Protein AF-A0A9E2RKF3-F1 (afdb_monomer_lite)

Radius of gyration: 22.34 Å; chains: 1; bounding box: 64×52×69 Å

pLDDT: mean 84.5, std 20.45, range [35.78, 98.62]

Structure (mmCIF, N/CA/C/O backbone):
data_AF-A0A9E2RKF3-F1
#
_entry.id   AF-A0A9E2RKF3-F1
#
loop_
_atom_site.group_PDB
_atom_site.id
_atom_site.type_symbol
_atom_site.label_atom_id
_atom_site.label_alt_id
_atom_site.label_comp_id
_atom_site.label_asym_id
_atom_site.label_entity_id
_atom_site.label_seq_id
_atom_site.pdbx_PDB_ins_code
_atom_site.Cartn_x
_atom_site.Cartn_y
_atom_site.Cartn_z
_atom_site.occupancy
_atom_site.B_iso_or_equiv
_atom_site.auth_seq_id
_atom_site.auth_comp_id
_atom_site.auth_asym_id
_atom_site.auth_atom_id
_atom_site.pdbx_PDB_model_num
ATOM 1 N N . GLY A 1 1 ? 35.589 42.316 45.549 1.00 37.31 1 GLY A N 1
ATOM 2 C CA . GLY A 1 1 ? 34.918 41.017 45.327 1.00 37.31 1 GLY A CA 1
ATOM 3 C C . GLY A 1 1 ? 33.642 41.289 44.566 1.00 37.31 1 GLY A C 1
ATOM 4 O O . GLY A 1 1 ? 32.962 42.226 44.940 1.00 37.31 1 GLY A O 1
ATOM 5 N N . LYS A 1 2 ? 33.481 40.715 43.366 1.00 38.88 2 LYS A N 1
ATOM 6 C CA . LYS A 1 2 ? 32.544 39.602 43.071 1.00 38.88 2 LYS A CA 1
ATOM 7 C C . LYS A 1 2 ? 31.084 39.993 43.410 1.00 38.88 2 LYS A C 1
ATOM 9 O O . LYS A 1 2 ? 30.807 40.241 44.567 1.00 38.88 2 LYS A O 1
ATOM 14 N N . GLY A 1 3 ? 30.124 40.060 42.490 1.00 35.78 3 GLY A N 1
ATOM 15 C CA . GLY A 1 3 ? 29.987 39.300 41.255 1.00 35.78 3 GLY A CA 1
ATOM 16 C C . GLY A 1 3 ? 29.074 39.955 40.217 1.00 35.78 3 GLY A C 1
ATOM 17 O O . GLY A 1 3 ? 28.343 40.905 40.468 1.00 35.78 3 GLY A O 1
ATOM 18 N N . VAL A 1 4 ? 29.228 39.408 39.023 1.00 50.34 4 VAL A N 1
ATOM 19 C CA . VAL A 1 4 ? 28.691 39.789 37.721 1.00 50.34 4 VAL A CA 1
ATOM 20 C C . VAL A 1 4 ? 27.179 39.532 37.654 1.00 50.34 4 VAL A C 1
ATOM 22 O O . VAL A 1 4 ? 26.769 38.412 37.963 1.00 50.34 4 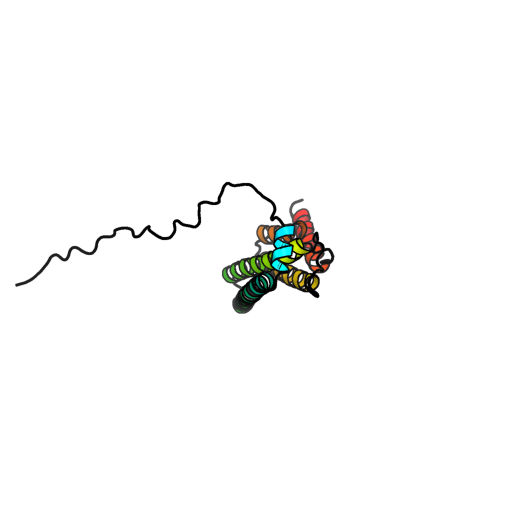VAL A O 1
ATOM 25 N N . PRO A 1 5 ? 26.338 40.465 37.170 1.00 44.53 5 PRO A N 1
ATOM 26 C CA . PRO A 1 5 ? 25.046 40.085 36.622 1.00 44.53 5 PRO A CA 1
ATOM 27 C C . PRO A 1 5 ? 25.280 39.465 35.240 1.00 44.53 5 PRO A C 1
ATOM 29 O O . PRO A 1 5 ? 25.476 40.144 34.233 1.00 44.53 5 PRO A O 1
ATOM 32 N N . MET A 1 6 ? 25.321 38.135 35.216 1.00 38.56 6 MET A N 1
ATOM 33 C CA . MET A 1 6 ? 25.374 37.337 34.000 1.00 38.56 6 MET A CA 1
ATOM 34 C C . MET A 1 6 ? 24.001 37.425 33.325 1.00 38.56 6 MET A C 1
ATOM 36 O O . MET A 1 6 ? 23.064 36.717 33.690 1.00 38.56 6 MET A O 1
ATOM 40 N N . VAL A 1 7 ? 23.869 38.343 32.366 1.00 40.94 7 VAL A N 1
ATOM 41 C CA . VAL A 1 7 ? 22.702 38.441 31.483 1.00 40.94 7 VAL A CA 1
ATOM 42 C C . VAL A 1 7 ? 22.640 37.156 30.662 1.00 40.94 7 VAL A C 1
ATOM 44 O O . VAL A 1 7 ? 23.457 36.901 29.776 1.00 40.94 7 VAL A O 1
ATOM 47 N N . ARG A 1 8 ? 21.691 36.299 31.034 1.00 41.06 8 ARG A N 1
ATOM 48 C CA . ARG A 1 8 ? 21.481 34.971 30.471 1.00 41.06 8 ARG A CA 1
ATOM 49 C C . ARG A 1 8 ? 20.910 35.109 29.057 1.00 41.06 8 ARG A C 1
ATOM 51 O O . ARG A 1 8 ? 19.729 35.355 28.872 1.00 41.06 8 ARG A O 1
ATOM 58 N N . GLN A 1 9 ? 21.813 34.969 28.092 1.00 44.00 9 GLN A N 1
ATOM 59 C CA . GLN A 1 9 ? 21.637 34.246 26.834 1.00 44.00 9 GLN A CA 1
ATOM 60 C C . GLN A 1 9 ? 20.429 34.655 25.970 1.00 44.00 9 GLN A C 1
ATOM 62 O O . GLN A 1 9 ? 19.321 34.143 26.096 1.00 44.00 9 GLN A O 1
ATOM 67 N N . ARG A 1 10 ? 20.725 35.553 25.022 1.00 42.00 10 ARG A N 1
ATOM 68 C CA . ARG A 1 10 ? 19.958 35.864 23.809 1.00 42.00 10 ARG A CA 1
ATOM 69 C C . ARG A 1 10 ? 19.245 34.628 23.239 1.00 42.00 10 ARG A C 1
ATOM 71 O O . ARG A 1 10 ? 19.862 33.796 22.579 1.00 42.00 10 ARG A O 1
ATOM 78 N N . GLN A 1 11 ? 17.930 34.577 23.423 1.00 44.81 11 GLN A N 1
ATOM 79 C CA . GLN A 1 11 ? 17.013 33.887 22.524 1.00 44.81 11 GLN A CA 1
ATOM 80 C C . GLN A 1 11 ? 16.941 34.700 21.229 1.00 44.81 11 GLN A C 1
ATOM 82 O O . GLN A 1 11 ? 16.127 35.606 21.093 1.00 44.81 11 GLN A O 1
ATOM 87 N N . VAL A 1 12 ? 17.835 34.421 20.285 1.00 44.97 12 VAL A N 1
ATOM 88 C CA . VAL A 1 12 ? 17.656 34.852 18.896 1.00 44.97 12 VAL A CA 1
ATOM 89 C C . VAL A 1 12 ? 17.492 33.582 18.086 1.00 44.97 12 VAL A C 1
ATOM 91 O O . VAL A 1 12 ? 18.460 32.982 17.639 1.00 44.97 12 VAL A O 1
ATOM 94 N N . MET A 1 13 ? 16.231 33.147 18.043 1.00 40.09 13 MET A N 1
ATOM 95 C CA . MET A 1 13 ? 15.566 32.488 16.922 1.00 40.09 13 MET A CA 1
ATOM 96 C C . MET A 1 13 ? 16.492 32.138 15.751 1.00 40.09 13 MET A C 1
ATOM 98 O O . MET A 1 13 ? 16.555 32.852 14.752 1.00 40.09 13 MET A O 1
ATOM 102 N N . THR A 1 14 ? 17.126 30.974 15.823 1.00 41.84 14 THR A N 1
ATOM 103 C CA . THR A 1 14 ? 17.632 30.269 14.644 1.00 41.84 14 THR A CA 1
ATOM 104 C C . THR A 1 14 ? 16.440 29.636 13.908 1.00 41.84 14 THR A C 1
ATOM 106 O O . THR A 1 14 ? 16.353 28.425 13.759 1.00 41.84 14 THR A O 1
ATOM 109 N N . PHE A 1 15 ? 15.477 30.456 13.464 1.00 43.41 15 PHE A N 1
ATOM 110 C CA . PHE A 1 15 ? 14.454 30.078 12.474 1.00 43.41 15 PHE A CA 1
ATOM 111 C C . PHE A 1 15 ? 15.064 30.178 11.074 1.00 43.41 15 PHE A C 1
ATOM 113 O O . PHE A 1 15 ? 14.603 30.913 10.205 1.00 43.41 15 PHE A O 1
ATOM 120 N N . LEU A 1 16 ? 16.180 29.487 10.879 1.00 43.94 16 LEU A N 1
ATOM 121 C CA . LEU A 1 16 ? 16.946 29.549 9.647 1.00 43.94 16 LEU A CA 1
ATOM 122 C C . LEU A 1 16 ? 17.502 28.156 9.391 1.00 43.94 16 LEU A C 1
ATOM 124 O O . LEU A 1 16 ? 18.671 27.920 9.655 1.00 43.94 16 LEU A O 1
ATOM 128 N N . LEU A 1 17 ? 16.601 27.233 9.008 1.00 40.38 17 LEU A N 1
ATOM 129 C CA . LEU A 1 17 ? 16.839 26.006 8.213 1.00 40.38 17 LEU A CA 1
ATOM 130 C C . LEU A 1 17 ? 15.668 24.992 8.261 1.00 40.38 17 LEU A C 1
ATOM 132 O O . LEU A 1 17 ? 15.882 23.789 8.234 1.00 40.38 17 LEU A O 1
ATOM 136 N N . VAL A 1 18 ? 14.408 25.448 8.276 1.00 43.88 18 VAL A N 1
ATOM 137 C CA . VAL A 1 18 ? 13.240 24.591 7.939 1.00 43.88 18 VAL A CA 1
ATOM 138 C C . VAL A 1 18 ? 12.325 25.321 6.943 1.00 43.88 18 VAL A C 1
ATOM 140 O O . VAL A 1 18 ? 11.105 25.279 7.012 1.00 43.88 18 VAL A O 1
ATOM 143 N N . GLY A 1 19 ? 12.940 26.077 6.032 1.00 36.56 19 GLY A N 1
ATOM 144 C CA . GLY A 1 19 ? 12.259 26.930 5.052 1.00 36.56 19 GLY A CA 1
ATOM 145 C C . GLY A 1 19 ? 12.575 26.570 3.602 1.00 36.56 19 GLY A C 1
ATOM 146 O O . GLY A 1 19 ? 12.463 27.431 2.740 1.00 36.56 19 GLY A O 1
ATOM 147 N N . ILE A 1 20 ? 13.017 25.336 3.330 1.00 46.16 20 ILE A N 1
ATOM 148 C CA . ILE A 1 20 ? 13.279 24.840 1.965 1.00 46.16 20 ILE A CA 1
ATOM 149 C C . ILE A 1 20 ? 12.513 23.531 1.712 1.00 46.16 20 ILE A C 1
ATOM 151 O O . ILE A 1 20 ? 13.008 22.651 1.039 1.00 46.16 20 ILE A O 1
ATOM 155 N N . ILE A 1 21 ? 11.299 23.354 2.243 1.00 50.06 21 ILE A N 1
ATOM 156 C CA . ILE A 1 21 ? 10.356 22.337 1.726 1.00 50.06 21 ILE A CA 1
ATOM 157 C C . ILE A 1 21 ? 8.919 22.842 1.926 1.00 50.06 21 ILE A C 1
ATOM 159 O O . ILE A 1 21 ? 8.139 22.241 2.645 1.00 50.06 21 ILE A O 1
ATOM 163 N N . CYS A 1 22 ? 8.567 24.007 1.376 1.00 44.06 22 CYS A N 1
ATOM 164 C CA . CYS A 1 22 ? 7.165 24.472 1.336 1.00 44.06 22 CYS A CA 1
ATOM 165 C C . CYS A 1 22 ? 6.870 25.404 0.142 1.00 44.06 22 CYS A C 1
ATOM 167 O O . CYS A 1 22 ? 5.944 26.205 0.188 1.00 44.06 22 CYS A O 1
ATOM 169 N N . ALA A 1 23 ? 7.645 25.308 -0.943 1.00 41.72 23 ALA A N 1
ATOM 170 C CA . ALA A 1 23 ? 7.466 26.137 -2.139 1.00 41.72 23 ALA A CA 1
ATOM 171 C C . ALA A 1 23 ? 7.283 25.303 -3.421 1.00 41.72 23 ALA A C 1
ATOM 173 O O . ALA A 1 23 ? 7.842 25.635 -4.459 1.00 41.72 23 ALA A O 1
ATOM 174 N N . ILE A 1 24 ? 6.493 24.222 -3.350 1.00 48.22 24 ILE A N 1
ATOM 175 C CA . ILE A 1 24 ? 5.919 23.548 -4.535 1.00 48.22 24 ILE A CA 1
ATOM 176 C C . ILE A 1 24 ? 4.455 23.159 -4.260 1.00 48.22 24 ILE A C 1
ATOM 178 O O . ILE A 1 24 ? 3.993 22.082 -4.614 1.00 48.22 24 ILE A O 1
ATOM 182 N N . SER A 1 25 ? 3.698 24.033 -3.597 1.00 44.72 25 SER A N 1
ATOM 183 C CA . SER A 1 25 ? 2.283 23.778 -3.292 1.00 44.72 25 SER A CA 1
ATOM 184 C C . SER A 1 25 ? 1.360 24.673 -4.114 1.00 44.72 25 SER A C 1
ATOM 186 O O . SER A 1 25 ? 0.454 25.279 -3.555 1.00 44.72 25 SER A O 1
ATOM 188 N N . SER A 1 26 ? 1.627 24.813 -5.420 1.00 45.69 26 SER A N 1
ATOM 189 C CA . SER A 1 26 ? 0.667 25.270 -6.448 1.00 45.69 26 SER A CA 1
ATOM 190 C C . SER A 1 26 ? 1.309 25.281 -7.840 1.00 45.69 26 SER A C 1
ATOM 192 O O . SER A 1 26 ? 1.498 26.334 -8.436 1.00 45.69 26 SER A O 1
ATOM 194 N N . CYS A 1 27 ? 1.631 24.107 -8.379 1.00 40.94 27 CYS A N 1
ATOM 195 C CA . CYS A 1 27 ? 1.828 23.930 -9.817 1.00 40.94 27 CYS A CA 1
ATOM 196 C C . CYS A 1 27 ? 1.217 22.580 -10.187 1.00 40.94 27 CYS A C 1
ATOM 198 O O . CYS A 1 27 ? 1.766 21.573 -9.774 1.00 40.94 27 CYS A O 1
ATOM 200 N N . ALA A 1 28 ? 0.080 22.610 -10.894 1.00 41.25 28 ALA A N 1
ATOM 201 C CA . ALA A 1 28 ? -0.550 21.544 -11.679 1.00 41.25 28 ALA A CA 1
ATOM 202 C C . ALA A 1 28 ? -0.453 20.095 -11.148 1.00 41.25 28 ALA A C 1
ATOM 204 O O . ALA A 1 28 ? 0.625 19.530 -11.008 1.00 41.25 28 ALA A O 1
ATOM 205 N N . PHE A 1 29 ? -1.600 19.420 -11.023 1.00 39.78 29 PHE A N 1
ATOM 206 C CA . PHE A 1 29 ? -1.664 17.959 -11.154 1.00 39.78 29 PHE A CA 1
ATOM 207 C C . PHE A 1 29 ? -1.214 17.573 -12.578 1.00 39.78 29 PHE A C 1
ATOM 209 O O . PHE A 1 29 ? -2.014 17.219 -13.438 1.00 39.78 29 PHE A O 1
ATOM 216 N N . ASN A 1 30 ? 0.080 17.699 -12.861 1.00 45.03 30 ASN A N 1
ATOM 217 C CA . ASN A 1 30 ? 0.709 16.973 -13.937 1.00 45.03 30 ASN A CA 1
ATOM 218 C C . ASN A 1 30 ? 0.723 15.539 -13.433 1.00 45.03 30 ASN A C 1
ATOM 220 O O . ASN A 1 30 ? 1.516 15.207 -12.549 1.00 45.03 30 ASN A O 1
ATOM 224 N N . SER A 1 31 ? -0.195 14.713 -13.938 1.00 53.59 31 SER A N 1
ATOM 225 C CA . SER A 1 31 ? -0.055 13.266 -13.810 1.00 53.59 31 SER A CA 1
ATOM 226 C C . SER A 1 31 ? 1.409 12.910 -14.087 1.00 53.59 31 SER A C 1
ATOM 228 O O . SER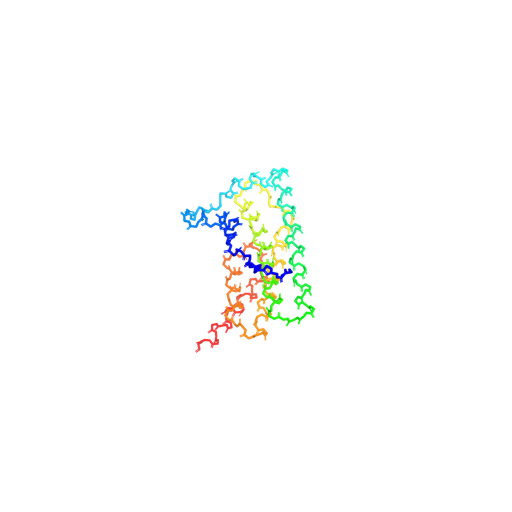 A 1 31 ? 1.982 13.481 -15.027 1.00 53.59 31 SER A O 1
ATOM 230 N N . PRO A 1 32 ? 2.042 12.050 -13.266 1.00 66.56 32 PRO A N 1
ATOM 231 C CA . PRO A 1 32 ? 3.421 11.653 -13.498 1.00 66.56 32 PRO A CA 1
ATOM 232 C C . PRO A 1 32 ? 3.570 11.265 -14.965 1.00 66.56 32 PRO A C 1
ATOM 234 O O . PRO A 1 32 ? 2.727 10.546 -15.502 1.00 66.56 32 PRO A O 1
ATOM 237 N N . ASN A 1 33 ? 4.598 11.782 -15.638 1.00 83.62 33 ASN A N 1
ATOM 238 C CA . ASN A 1 33 ? 4.897 11.323 -16.987 1.00 83.62 33 ASN A CA 1
ATOM 239 C C . ASN A 1 33 ? 5.451 9.897 -16.860 1.00 83.62 33 ASN A C 1
ATOM 241 O O . ASN A 1 33 ? 6.657 9.702 -16.702 1.00 83.62 33 ASN A O 1
ATOM 245 N N . TYR A 1 34 ? 4.534 8.929 -16.831 1.00 84.94 34 TYR A N 1
ATOM 246 C CA . TYR A 1 34 ? 4.823 7.520 -16.597 1.00 84.94 34 TYR A CA 1
ATOM 247 C C . TYR A 1 34 ? 5.717 6.934 -17.686 1.00 84.94 34 TYR A C 1
ATOM 249 O O . TYR A 1 34 ? 6.531 6.079 -17.374 1.00 84.94 34 TYR A O 1
ATOM 257 N N . GLU A 1 35 ? 5.658 7.458 -18.910 1.00 85.50 35 GLU A N 1
ATOM 258 C CA . GLU A 1 35 ? 6.533 7.061 -20.015 1.00 85.50 35 GLU A CA 1
ATOM 259 C C . GLU A 1 35 ? 8.003 7.393 -19.713 1.00 85.50 35 GLU A C 1
ATOM 261 O O . GLU A 1 35 ? 8.842 6.496 -19.662 1.00 85.50 35 GLU A O 1
ATOM 266 N N . LYS A 1 36 ? 8.312 8.655 -19.380 1.00 88.69 36 LYS A N 1
ATOM 267 C CA . LYS A 1 36 ? 9.678 9.056 -18.983 1.00 88.69 36 LYS A CA 1
ATOM 268 C C . LYS A 1 36 ? 10.152 8.348 -17.719 1.00 88.69 36 LYS A C 1
ATOM 270 O O . LYS A 1 36 ? 11.337 8.062 -17.561 1.00 88.69 36 LYS A O 1
ATOM 275 N N . LEU A 1 37 ? 9.232 8.102 -16.789 1.00 91.38 37 LEU A N 1
ATOM 276 C CA . LEU A 1 37 ? 9.543 7.360 -15.577 1.00 91.38 37 LEU A CA 1
ATOM 277 C C . LEU A 1 37 ? 9.861 5.893 -15.891 1.00 91.38 37 LEU A C 1
ATOM 279 O O . LEU A 1 37 ? 10.790 5.353 -15.302 1.00 91.38 37 LEU A O 1
ATOM 283 N N . ALA A 1 38 ? 9.145 5.267 -16.825 1.00 93.31 38 ALA A N 1
ATOM 284 C CA . ALA A 1 38 ? 9.411 3.903 -17.268 1.00 93.31 38 ALA A CA 1
ATOM 285 C C . ALA A 1 38 ? 10.778 3.795 -17.947 1.00 93.31 38 ALA A C 1
ATOM 287 O O . ALA A 1 38 ? 11.551 2.909 -17.596 1.00 93.31 38 ALA A O 1
ATOM 288 N N . GLU A 1 39 ? 11.114 4.732 -18.841 1.00 93.19 39 GLU A N 1
ATOM 289 C CA . GLU A 1 39 ? 12.445 4.817 -19.462 1.00 93.19 39 GLU A CA 1
ATOM 290 C C . GLU A 1 39 ? 13.552 4.906 -18.404 1.00 93.19 39 GLU A C 1
ATOM 292 O O . GLU A 1 39 ? 14.537 4.168 -18.450 1.00 93.19 39 GLU A O 1
ATOM 297 N N . TYR A 1 40 ? 13.371 5.780 -17.411 1.00 93.56 40 TYR A N 1
ATOM 298 C CA . TYR A 1 40 ? 14.320 5.935 -16.315 1.00 93.56 40 TYR A CA 1
ATOM 299 C C . TYR A 1 40 ? 14.430 4.669 -15.455 1.00 93.56 40 TYR A C 1
ATOM 301 O O . TYR A 1 40 ? 15.532 4.199 -15.189 1.00 93.56 40 TYR A O 1
ATOM 309 N N . LEU A 1 41 ? 13.303 4.083 -15.048 1.00 93.88 41 LEU A N 1
ATOM 310 C CA . LEU A 1 41 ? 13.266 2.863 -14.236 1.00 93.88 41 LEU A CA 1
ATOM 311 C C . LEU A 1 41 ? 13.745 1.620 -14.999 1.00 93.88 41 LEU A C 1
ATOM 313 O O . LEU A 1 41 ? 14.076 0.618 -14.367 1.00 93.88 41 LEU A O 1
ATOM 317 N N . HIS A 1 42 ? 13.788 1.669 -16.331 1.00 93.62 42 HIS A N 1
ATOM 318 C CA . HIS A 1 42 ? 14.409 0.644 -17.164 1.00 93.62 42 HIS A CA 1
ATOM 319 C C . HIS A 1 42 ? 15.938 0.798 -17.247 1.00 93.62 42 HIS A C 1
ATOM 321 O O . HIS A 1 42 ? 16.640 -0.170 -17.550 1.00 93.62 42 HIS A O 1
ATOM 327 N N . SER A 1 43 ? 16.477 1.986 -16.953 1.00 94.19 43 SER A N 1
ATOM 328 C CA . SER A 1 43 ? 17.923 2.201 -16.875 1.00 94.19 43 SER A CA 1
ATOM 329 C C . SER A 1 43 ? 18.518 1.484 -15.650 1.00 94.19 43 SER A C 1
ATOM 331 O O . SER A 1 43 ? 17.856 1.378 -14.611 1.00 94.19 43 SER A O 1
ATOM 333 N N . PRO A 1 44 ? 19.780 1.014 -15.715 1.00 94.94 44 PRO A N 1
ATOM 334 C CA . PRO A 1 44 ? 20.457 0.421 -14.561 1.00 94.94 44 PRO A CA 1
ATOM 335 C C . PRO A 1 44 ? 20.488 1.352 -13.344 1.00 94.94 44 PRO A C 1
ATOM 337 O O . PRO A 1 44 ? 20.284 0.905 -12.216 1.00 94.94 44 PRO A O 1
ATOM 340 N N . GLU A 1 45 ? 20.719 2.647 -13.563 1.00 95.56 45 GLU A N 1
ATOM 341 C CA . GLU A 1 45 ? 20.767 3.655 -12.505 1.00 95.56 45 GLU A CA 1
ATOM 342 C C . GLU A 1 45 ? 19.393 3.865 -11.871 1.00 95.56 45 GLU A C 1
ATOM 344 O O . GLU A 1 45 ? 19.287 3.866 -10.642 1.00 95.56 45 GLU A O 1
ATOM 349 N N . GLY A 1 46 ? 18.344 4.027 -12.683 1.00 94.19 46 GLY A N 1
ATOM 350 C CA . GLY A 1 46 ? 16.995 4.242 -12.167 1.00 94.19 46 GLY A CA 1
ATOM 351 C C . GLY A 1 46 ? 16.443 3.017 -11.455 1.00 94.19 46 GLY A C 1
ATOM 352 O O . GLY A 1 46 ? 15.883 3.145 -10.363 1.00 94.19 46 GLY A O 1
ATOM 353 N N . PHE A 1 47 ? 16.690 1.820 -11.992 1.00 94.19 47 PHE A N 1
ATOM 354 C CA . PHE A 1 47 ? 16.313 0.580 -11.322 1.00 94.19 47 PHE A CA 1
ATOM 355 C C . PHE A 1 47 ? 17.064 0.387 -9.999 1.00 94.19 47 PHE A C 1
ATOM 357 O O . PHE A 1 47 ? 16.447 0.037 -8.992 1.00 94.19 47 PHE A O 1
ATOM 364 N N . ALA A 1 48 ? 18.373 0.663 -9.956 1.00 95.31 48 ALA A N 1
ATOM 365 C CA . ALA A 1 48 ? 19.161 0.556 -8.727 1.00 95.31 48 ALA A CA 1
ATOM 366 C C . ALA A 1 48 ? 18.678 1.531 -7.640 1.00 95.31 48 ALA A C 1
ATOM 368 O O . ALA A 1 48 ? 18.554 1.141 -6.477 1.00 95.31 48 ALA A O 1
ATOM 369 N N . GLN A 1 49 ? 18.354 2.776 -8.008 1.00 95.88 49 GLN A N 1
ATOM 370 C CA . GLN A 1 49 ? 17.792 3.756 -7.072 1.00 95.88 49 GLN A CA 1
ATOM 371 C C . GLN A 1 49 ? 16.414 3.329 -6.564 1.00 95.88 49 GLN A C 1
ATOM 373 O O . GLN A 1 49 ? 16.157 3.368 -5.356 1.00 95.88 49 GLN A O 1
ATOM 378 N N . TRP A 1 50 ? 15.545 2.861 -7.464 1.00 96.06 50 TRP A N 1
ATOM 379 C CA . TRP A 1 50 ? 14.236 2.340 -7.084 1.00 96.06 50 TRP A CA 1
ATOM 380 C C . TRP A 1 50 ? 14.362 1.149 -6.129 1.00 96.06 50 TRP A C 1
ATOM 382 O O . TRP A 1 50 ? 13.680 1.118 -5.105 1.00 96.06 50 TRP A O 1
ATOM 392 N N . GLN A 1 51 ? 15.272 0.211 -6.412 1.00 96.62 51 GLN A N 1
ATOM 393 C CA . GLN A 1 51 ? 15.506 -0.979 -5.594 1.00 96.62 51 GLN A CA 1
ATOM 394 C C . GLN A 1 51 ? 16.104 -0.638 -4.220 1.00 96.62 51 GLN A C 1
ATOM 396 O O . GLN A 1 51 ? 15.759 -1.266 -3.217 1.00 96.62 51 GLN A O 1
ATOM 401 N N . GLN A 1 52 ? 16.980 0.367 -4.149 1.00 97.62 52 GLN A N 1
ATOM 402 C CA . GLN A 1 52 ? 17.514 0.860 -2.882 1.00 97.62 52 GLN A CA 1
ATOM 403 C C . GLN A 1 52 ? 16.398 1.428 -1.996 1.00 97.62 52 GLN A C 1
ATOM 405 O O . GLN A 1 52 ? 16.312 1.062 -0.821 1.00 97.62 52 GLN A O 1
ATOM 410 N N . MET A 1 53 ? 15.542 2.289 -2.554 1.00 97.69 53 MET A N 1
ATOM 411 C CA . MET A 1 53 ? 14.403 2.866 -1.833 1.00 97.69 53 MET A CA 1
ATOM 412 C C . MET A 1 53 ? 13.396 1.786 -1.421 1.00 97.69 53 MET A C 1
ATOM 414 O O . MET A 1 53 ? 12.965 1.734 -0.273 1.00 97.69 53 MET A O 1
ATOM 418 N N . GLU A 1 54 ? 13.101 0.859 -2.329 1.00 97.56 54 GLU A N 1
ATOM 419 C CA . GLU A 1 54 ? 12.253 -0.310 -2.090 1.00 97.56 54 GLU A CA 1
ATOM 420 C C . GLU A 1 54 ? 12.743 -1.118 -0.875 1.00 97.56 54 GLU A C 1
ATOM 422 O O . GLU A 1 54 ? 11.954 -1.449 0.009 1.00 97.56 54 GLU A O 1
ATOM 427 N N . GLY A 1 55 ? 14.052 -1.372 -0.771 1.00 97.75 55 GLY A N 1
ATOM 428 C CA . GLY A 1 55 ? 14.640 -2.066 0.377 1.00 97.75 55 GLY A CA 1
ATOM 429 C C . GLY A 1 55 ? 14.602 -1.268 1.687 1.00 97.75 55 GLY A C 1
ATOM 430 O O . GLY A 1 55 ? 14.529 -1.866 2.761 1.00 97.75 55 GLY A O 1
ATOM 431 N N . GLN A 1 56 ? 14.654 0.066 1.630 1.00 98.38 56 GLN A N 1
ATOM 432 C CA . GLN A 1 56 ? 14.515 0.926 2.812 1.00 98.38 56 GLN A CA 1
ATOM 433 C C . GLN A 1 56 ? 13.073 0.924 3.323 1.00 98.38 56 GLN A C 1
ATOM 435 O O . GLN A 1 56 ? 12.846 0.642 4.499 1.00 98.38 56 GLN A O 1
ATOM 440 N N . LEU A 1 57 ? 12.106 1.161 2.435 1.00 98.44 57 LEU A N 1
ATOM 441 C CA . LEU A 1 57 ? 10.682 1.183 2.770 1.00 98.44 57 LEU A CA 1
ATOM 442 C C . LEU A 1 57 ? 10.196 -0.176 3.283 1.00 98.44 57 LEU A C 1
ATOM 444 O O . LEU A 1 57 ? 9.469 -0.223 4.273 1.00 98.44 57 LEU A O 1
ATOM 448 N N . ALA A 1 58 ? 10.667 -1.281 2.692 1.00 98.25 58 ALA A N 1
ATOM 449 C CA . ALA A 1 58 ? 10.361 -2.625 3.177 1.00 98.25 58 ALA A CA 1
ATOM 450 C C . ALA A 1 58 ? 10.777 -2.818 4.646 1.00 98.25 58 ALA A C 1
ATOM 452 O O . ALA A 1 58 ? 9.989 -3.310 5.450 1.00 98.25 58 ALA A O 1
ATOM 453 N N . LYS A 1 59 ? 11.989 -2.379 5.015 1.00 98.44 59 LYS A N 1
ATOM 454 C CA . LYS A 1 59 ? 12.491 -2.470 6.398 1.00 98.44 59 LYS A CA 1
ATOM 455 C C . LYS A 1 59 ? 11.701 -1.591 7.362 1.00 98.44 59 LYS A C 1
ATOM 457 O O . LYS A 1 59 ? 11.460 -1.997 8.495 1.00 98.44 59 LYS A O 1
ATOM 462 N N . VAL A 1 60 ? 11.311 -0.390 6.932 1.00 98.56 60 VAL A N 1
ATOM 463 C CA . VAL A 1 60 ? 10.497 0.519 7.752 1.00 98.56 60 VAL A CA 1
ATOM 464 C C . VAL A 1 60 ? 9.112 -0.086 7.997 1.00 98.56 60 VAL A C 1
ATOM 466 O O . VAL A 1 60 ? 8.679 -0.146 9.148 1.00 98.56 60 VAL A O 1
ATOM 469 N N . ALA A 1 61 ? 8.459 -0.609 6.955 1.00 98.50 61 ALA A N 1
ATOM 470 C CA . ALA A 1 61 ? 7.170 -1.291 7.071 1.00 98.50 61 ALA A CA 1
ATOM 471 C C . ALA A 1 61 ? 7.251 -2.532 7.974 1.00 98.50 61 ALA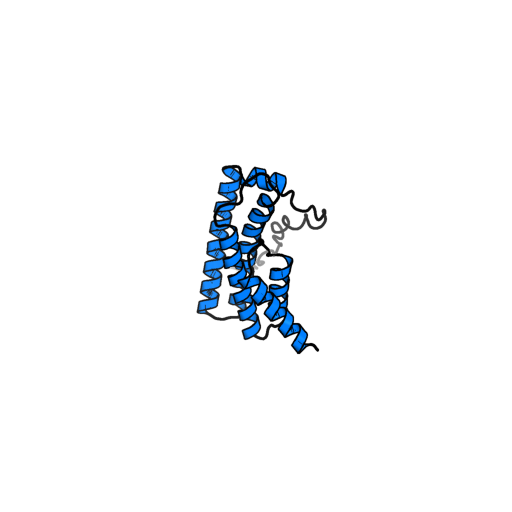 A C 1
ATOM 473 O O . ALA A 1 61 ? 6.427 -2.680 8.873 1.00 98.50 61 ALA A O 1
ATOM 474 N N . GLU A 1 62 ? 8.276 -3.373 7.810 1.00 98.44 62 GLU A N 1
ATOM 475 C CA . GLU A 1 62 ? 8.503 -4.558 8.651 1.00 98.44 62 GLU A CA 1
ATOM 476 C C . GLU A 1 62 ? 8.747 -4.192 10.125 1.00 98.44 62 GLU A C 1
ATOM 478 O O . GLU A 1 62 ? 8.174 -4.805 11.032 1.00 98.44 62 GLU A O 1
ATOM 483 N N . SER A 1 63 ? 9.559 -3.164 10.384 1.00 98.50 63 SER A N 1
ATOM 484 C CA . SER A 1 63 ? 9.817 -2.684 11.744 1.00 98.50 63 SER A CA 1
ATOM 485 C C . SER A 1 63 ? 8.548 -2.138 12.397 1.00 98.50 63 SER A C 1
ATOM 487 O O . SER A 1 63 ? 8.298 -2.415 13.571 1.00 98.50 63 SER A O 1
ATOM 489 N N . ALA A 1 64 ? 7.736 -1.379 11.657 1.00 98.56 64 ALA A N 1
ATOM 490 C CA . ALA A 1 64 ? 6.490 -0.823 12.172 1.00 98.56 64 ALA A CA 1
ATOM 491 C C . ALA A 1 64 ? 5.431 -1.914 12.414 1.00 98.56 64 ALA A C 1
ATOM 493 O O . ALA A 1 64 ? 4.770 -1.904 13.453 1.00 98.56 64 ALA A O 1
ATOM 494 N N . ALA A 1 65 ? 5.335 -2.903 11.518 1.00 98.25 65 ALA A N 1
ATOM 495 C CA . ALA A 1 65 ? 4.491 -4.084 11.698 1.00 98.25 65 ALA A CA 1
ATOM 496 C C . ALA A 1 65 ? 4.885 -4.863 12.961 1.00 98.25 65 ALA A C 1
ATOM 498 O O . ALA A 1 65 ? 4.034 -5.225 13.773 1.00 98.25 65 ALA A O 1
ATOM 499 N N . THR A 1 66 ? 6.189 -5.084 13.153 1.00 98.44 66 THR A N 1
ATOM 500 C CA . THR A 1 66 ? 6.734 -5.771 14.333 1.00 98.44 66 THR A CA 1
ATOM 501 C C . THR A 1 66 ? 6.379 -5.029 15.617 1.00 98.44 66 THR A C 1
ATOM 503 O O . THR A 1 66 ? 5.935 -5.646 16.585 1.00 98.44 66 THR A O 1
ATOM 50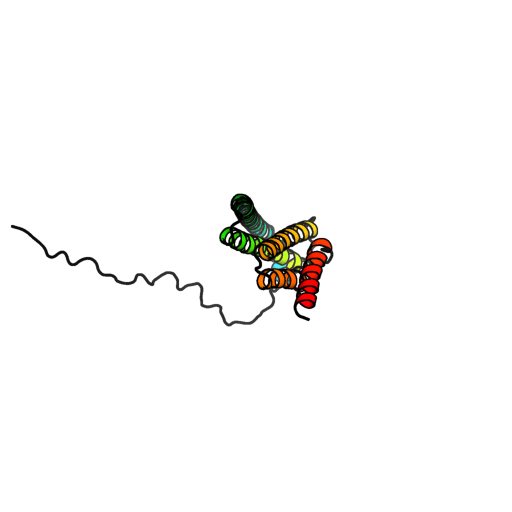6 N N . GLU A 1 67 ? 6.518 -3.704 15.627 1.00 98.50 67 GLU A N 1
ATOM 507 C CA . GLU A 1 67 ? 6.190 -2.888 16.795 1.00 98.50 67 GLU A CA 1
ATOM 508 C C . GLU A 1 67 ? 4.688 -2.887 17.112 1.00 98.50 67 GLU A C 1
ATOM 510 O O . GLU A 1 67 ? 4.298 -3.009 18.280 1.00 98.50 67 GLU A O 1
ATOM 515 N N . TYR A 1 68 ? 3.831 -2.822 16.090 1.00 98.19 68 TYR A N 1
ATOM 516 C CA . TYR A 1 68 ? 2.386 -2.956 16.274 1.00 98.19 68 TYR A CA 1
ATOM 517 C C . TYR A 1 68 ? 2.002 -4.343 16.799 1.00 98.19 68 TYR A C 1
ATOM 519 O O . TYR A 1 68 ? 1.223 -4.440 17.746 1.00 98.19 68 TYR A O 1
ATOM 527 N N . ASN A 1 69 ? 2.594 -5.411 16.264 1.00 97.25 69 ASN A N 1
ATOM 528 C CA . ASN A 1 69 ? 2.345 -6.777 16.731 1.00 97.25 69 ASN A CA 1
ATOM 529 C C . ASN A 1 69 ? 2.859 -7.027 18.156 1.00 97.25 69 ASN A C 1
ATOM 531 O O . ASN A 1 69 ? 2.356 -7.908 18.845 1.00 97.25 69 ASN A O 1
ATOM 535 N N . ARG A 1 70 ? 3.857 -6.260 18.606 1.00 98.12 70 ARG A N 1
ATOM 536 C CA . ARG A 1 70 ? 4.400 -6.347 19.965 1.00 98.12 70 ARG A CA 1
ATOM 537 C C . ARG A 1 70 ? 3.555 -5.586 20.984 1.00 98.12 70 ARG A C 1
ATOM 539 O O . ARG A 1 70 ? 3.421 -6.040 22.118 1.00 98.12 70 ARG A O 1
ATOM 546 N N . THR A 1 71 ? 3.065 -4.402 20.620 1.00 97.81 71 THR A N 1
ATOM 547 C CA . THR A 1 71 ? 2.459 -3.462 21.581 1.00 97.81 71 THR A CA 1
ATOM 548 C C . THR A 1 71 ? 0.947 -3.344 21.469 1.00 97.81 71 THR A C 1
ATOM 550 O O . THR A 1 71 ? 0.308 -2.992 22.456 1.00 97.81 71 THR A O 1
ATOM 553 N N . HIS A 1 72 ? 0.381 -3.613 20.290 1.00 96.12 72 HIS A N 1
ATOM 554 C CA . HIS A 1 72 ? -1.038 -3.443 19.973 1.00 96.12 72 HIS A CA 1
ATOM 555 C C . HIS A 1 72 ? -1.602 -2.072 20.378 1.00 96.12 72 HIS A C 1
ATOM 557 O O . HIS A 1 72 ? -2.737 -1.958 20.826 1.00 96.12 72 HIS A O 1
ATOM 563 N N . THR A 1 73 ? -0.803 -1.011 20.231 1.00 97.69 73 THR A N 1
ATOM 564 C CA . THR A 1 73 ? -1.239 0.360 20.527 1.00 97.69 73 THR A CA 1
ATOM 565 C C . THR A 1 73 ? -1.715 1.085 19.272 1.00 97.69 73 THR A C 1
ATOM 567 O O . THR A 1 73 ? -1.226 0.843 18.166 1.00 97.69 73 THR A O 1
ATOM 570 N N . MET A 1 74 ? -2.623 2.050 19.449 1.00 97.81 74 MET A N 1
ATOM 571 C CA . MET A 1 74 ? -3.086 2.932 18.367 1.00 97.81 74 MET A CA 1
ATOM 572 C C . MET A 1 74 ? -1.963 3.764 17.736 1.00 97.81 74 MET A C 1
ATOM 574 O O . MET A 1 74 ? -2.011 4.075 16.548 1.00 97.81 74 MET A O 1
ATOM 578 N N . GLU A 1 75 ? -0.948 4.136 18.514 1.00 98.06 75 GLU A N 1
ATOM 579 C CA . GLU A 1 75 ? 0.225 4.855 18.009 1.00 98.06 75 GLU A CA 1
ATOM 580 C C . GLU A 1 75 ? 1.072 3.968 17.085 1.00 98.06 75 GLU A C 1
ATOM 582 O O . GLU A 1 75 ? 1.438 4.388 15.981 1.00 98.06 75 GLU A O 1
ATOM 587 N N . ALA A 1 76 ? 1.312 2.717 17.488 1.00 98.19 76 ALA A N 1
ATOM 588 C CA . ALA A 1 76 ? 2.020 1.751 16.657 1.00 98.19 76 ALA A CA 1
ATOM 589 C C . ALA A 1 76 ? 1.222 1.394 15.390 1.00 98.19 76 ALA A C 1
ATOM 591 O O . ALA A 1 76 ? 1.810 1.304 14.315 1.00 98.19 76 ALA A O 1
ATOM 592 N N . LEU A 1 77 ? -0.112 1.282 15.480 1.00 98.56 77 LEU A N 1
ATOM 593 C CA . LEU A 1 77 ? -0.977 1.045 14.317 1.00 98.56 77 LEU A CA 1
ATOM 594 C C . LEU A 1 77 ? -0.879 2.174 13.281 1.00 98.56 77 LEU A C 1
ATOM 596 O O . LEU A 1 77 ? -0.742 1.900 12.093 1.00 98.56 77 LEU A O 1
ATOM 600 N N . ARG A 1 78 ? -0.889 3.442 13.716 1.00 98.56 78 ARG A N 1
ATOM 601 C CA . ARG A 1 78 ? -0.722 4.609 12.823 1.00 98.56 78 ARG A CA 1
ATOM 602 C C . ARG A 1 78 ? 0.651 4.647 12.161 1.00 98.56 78 ARG A C 1
ATOM 604 O O . ARG A 1 78 ? 0.772 4.985 10.982 1.00 98.56 78 ARG A O 1
ATOM 611 N N . SER A 1 79 ? 1.684 4.304 12.926 1.00 98.44 79 SER A N 1
ATOM 612 C CA . SER A 1 79 ? 3.052 4.218 12.411 1.00 98.44 79 SER A CA 1
ATOM 613 C C . SER A 1 79 ? 3.160 3.121 11.353 1.00 98.44 79 SER A C 1
ATOM 615 O O . SER A 1 79 ? 3.741 3.343 10.291 1.00 98.44 79 SER A O 1
ATOM 617 N N . TYR A 1 80 ? 2.529 1.969 11.602 1.00 98.62 80 TYR A N 1
ATOM 618 C CA . TYR A 1 80 ? 2.457 0.885 10.630 1.00 98.62 80 TYR A CA 1
ATOM 619 C C . TYR A 1 80 ? 1.657 1.273 9.383 1.00 98.62 80 TYR A C 1
ATOM 621 O O . TYR A 1 80 ? 2.157 1.072 8.279 1.00 98.62 80 TYR A O 1
ATOM 629 N N . GLU A 1 81 ? 0.489 1.908 9.537 1.00 98.62 81 GLU A N 1
ATOM 630 C CA . GLU A 1 81 ? -0.302 2.434 8.416 1.00 98.62 81 GLU A CA 1
ATOM 631 C C . GLU A 1 81 ? 0.542 3.336 7.507 1.00 98.62 81 GLU A C 1
ATOM 633 O O . GLU A 1 81 ? 0.545 3.176 6.288 1.00 98.62 81 GLU A O 1
ATOM 638 N N . THR A 1 82 ? 1.274 4.279 8.098 1.00 98.56 82 THR A N 1
ATOM 639 C CA . THR A 1 82 ? 2.096 5.233 7.344 1.00 98.56 82 THR A CA 1
ATOM 640 C C . THR A 1 82 ? 3.174 4.498 6.550 1.00 98.56 82 THR A C 1
ATOM 642 O O . THR A 1 82 ? 3.290 4.681 5.339 1.00 98.56 82 THR A O 1
ATOM 645 N N . ALA A 1 83 ? 3.899 3.593 7.209 1.00 98.50 83 ALA A N 1
ATOM 646 C CA . ALA A 1 83 ? 4.978 2.838 6.588 1.00 98.50 83 ALA A CA 1
ATOM 647 C C . ALA A 1 83 ? 4.488 1.914 5.459 1.00 98.50 83 ALA A C 1
ATOM 649 O O . ALA A 1 83 ? 5.104 1.868 4.391 1.00 98.50 83 ALA A O 1
ATOM 650 N N . ILE A 1 84 ? 3.371 1.197 5.656 1.00 98.31 84 ILE A N 1
ATOM 651 C CA . ILE A 1 84 ? 2.843 0.304 4.616 1.00 98.31 84 ILE A CA 1
ATOM 652 C C . ILE A 1 84 ? 2.307 1.093 3.419 1.00 98.31 84 ILE A C 1
ATOM 654 O O . ILE A 1 84 ? 2.479 0.652 2.286 1.00 98.31 84 ILE A O 1
ATOM 658 N N . ARG A 1 85 ? 1.723 2.279 3.636 1.00 98.38 85 ARG A N 1
ATOM 659 C CA . ARG A 1 85 ? 1.250 3.155 2.553 1.00 98.38 85 ARG A CA 1
ATOM 660 C C . ARG A 1 85 ? 2.392 3.674 1.694 1.00 98.38 85 ARG A C 1
ATOM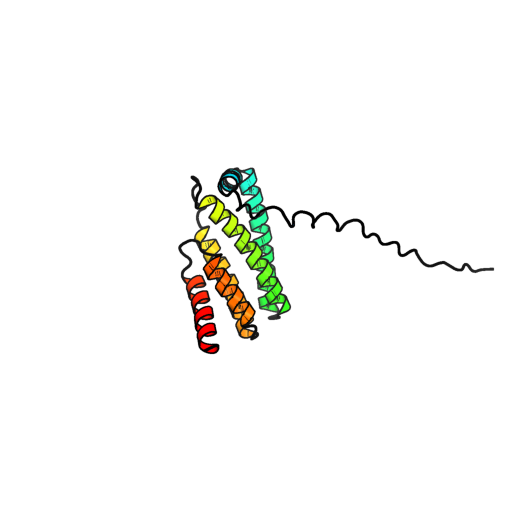 662 O O . ARG A 1 85 ? 2.310 3.562 0.477 1.00 98.38 85 ARG A O 1
ATOM 669 N N . GLU A 1 86 ? 3.463 4.177 2.303 1.00 98.00 86 GLU A N 1
ATOM 670 C CA . GLU A 1 86 ? 4.651 4.621 1.559 1.00 98.00 86 GLU A CA 1
ATOM 671 C C . GLU A 1 86 ? 5.267 3.467 0.758 1.00 98.00 86 GLU A C 1
ATOM 673 O O . GLU A 1 86 ? 5.605 3.617 -0.419 1.00 98.00 86 GLU A O 1
ATOM 678 N N . TYR A 1 87 ? 5.345 2.282 1.370 1.00 98.12 87 TYR A N 1
ATOM 679 C CA . TYR A 1 87 ? 5.872 1.090 0.714 1.00 98.12 87 TYR A CA 1
ATOM 680 C C . TYR A 1 87 ? 4.993 0.590 -0.445 1.00 98.12 87 TYR A C 1
ATOM 682 O O . TYR A 1 87 ? 5.497 0.086 -1.458 1.00 98.12 87 TYR A O 1
ATOM 690 N N . LEU A 1 88 ? 3.674 0.724 -0.307 1.00 96.88 88 LEU A N 1
ATOM 691 C CA . LEU A 1 88 ? 2.703 0.379 -1.337 1.00 96.88 88 LEU A CA 1
ATOM 692 C C . LEU A 1 88 ? 2.751 1.386 -2.492 1.00 96.88 88 LEU A C 1
ATOM 694 O O . LEU A 1 88 ? 2.846 0.975 -3.648 1.00 96.88 88 LEU A O 1
ATOM 698 N N . ASP A 1 89 ? 2.778 2.682 -2.185 1.00 96.69 89 ASP A N 1
ATOM 699 C CA . ASP A 1 89 ? 2.845 3.771 -3.164 1.00 96.69 89 ASP A CA 1
ATOM 700 C C . ASP A 1 89 ? 4.093 3.684 -4.039 1.00 96.69 89 ASP A C 1
ATOM 702 O O . ASP A 1 89 ? 3.999 3.796 -5.263 1.00 96.69 89 ASP A O 1
ATOM 706 N N . HIS A 1 90 ? 5.248 3.392 -3.439 1.00 96.38 90 HIS A N 1
ATOM 707 C CA . HIS A 1 90 ? 6.498 3.177 -4.174 1.00 96.38 90 HIS A CA 1
ATOM 708 C C . HIS A 1 90 ? 6.423 1.991 -5.150 1.00 96.38 90 HIS A C 1
ATOM 710 O O . HIS A 1 90 ? 6.958 2.044 -6.262 1.00 96.38 90 HIS A O 1
ATOM 716 N N . GLY A 1 91 ? 5.721 0.923 -4.761 1.00 96.06 91 GLY A N 1
ATOM 717 C CA . GLY A 1 91 ? 5.491 -0.239 -5.616 1.00 96.06 91 GLY A CA 1
ATOM 718 C C . GLY A 1 91 ? 4.493 0.034 -6.748 1.00 96.06 91 GLY A C 1
ATOM 719 O O . GLY A 1 91 ? 4.724 -0.372 -7.890 1.00 96.06 91 GLY A O 1
ATOM 720 N N . PHE A 1 92 ? 3.397 0.738 -6.458 1.00 95.12 92 PHE A N 1
ATOM 721 C CA . PHE A 1 92 ? 2.409 1.115 -7.473 1.00 95.12 92 PHE A CA 1
ATOM 722 C C . PHE A 1 92 ? 2.952 2.147 -8.458 1.00 95.12 92 PHE A C 1
ATOM 724 O O . PHE A 1 92 ? 2.579 2.111 -9.628 1.00 95.12 92 PHE A O 1
ATOM 731 N N . LEU A 1 93 ? 3.888 3.000 -8.037 1.00 93.88 93 LEU A N 1
ATOM 732 C CA . LEU A 1 93 ? 4.614 3.888 -8.941 1.00 93.88 93 LEU A CA 1
ATOM 733 C C . LEU A 1 93 ? 5.317 3.097 -10.057 1.00 93.88 93 LEU A C 1
ATOM 735 O O . LEU A 1 93 ? 5.185 3.449 -11.228 1.00 93.88 93 LEU A O 1
ATOM 739 N N . LEU A 1 94 ? 6.002 2.003 -9.705 1.00 94.81 94 LEU A N 1
ATOM 740 C CA . LEU A 1 94 ? 6.633 1.104 -10.674 1.00 94.81 94 LEU A CA 1
ATOM 741 C C . LEU A 1 94 ? 5.590 0.404 -11.555 1.00 94.81 94 LEU A C 1
ATOM 743 O O . LEU A 1 94 ? 5.761 0.330 -12.768 1.00 94.81 94 LEU A O 1
ATOM 747 N N . TYR A 1 95 ? 4.499 -0.091 -10.966 1.00 94.62 95 TYR A N 1
ATOM 748 C CA . TYR A 1 95 ? 3.434 -0.745 -11.731 1.00 94.62 95 TYR A CA 1
ATOM 749 C C . TYR A 1 95 ? 2.820 0.183 -12.780 1.00 94.62 95 TYR A C 1
ATOM 751 O O . TYR A 1 95 ? 2.721 -0.213 -13.936 1.00 94.62 95 TYR A O 1
ATOM 759 N N . HIS A 1 96 ? 2.459 1.410 -12.399 1.00 92.88 96 HIS A N 1
ATOM 760 C CA . HIS A 1 96 ? 1.869 2.389 -13.312 1.00 92.88 96 HIS A CA 1
ATOM 761 C C . HIS A 1 96 ? 2.863 2.901 -14.353 1.00 92.88 96 HIS A C 1
ATOM 763 O O . HIS A 1 96 ? 2.472 3.139 -15.490 1.00 92.88 96 HIS A O 1
ATOM 769 N N . ALA A 1 97 ? 4.147 3.031 -14.000 1.00 93.44 97 ALA A N 1
ATOM 770 C CA . ALA A 1 97 ? 5.174 3.356 -14.984 1.00 93.44 97 ALA A CA 1
ATOM 771 C C . ALA A 1 97 ? 5.233 2.289 -16.084 1.00 93.44 97 ALA A C 1
ATOM 773 O O . ALA A 1 97 ? 5.257 2.625 -17.260 1.00 93.44 97 ALA A O 1
ATOM 774 N N . PHE A 1 98 ? 5.197 1.006 -15.720 1.00 93.50 98 PHE A N 1
ATOM 775 C CA . PHE A 1 98 ? 5.378 -0.077 -16.684 1.00 93.50 98 PHE A CA 1
ATOM 776 C C . PHE A 1 98 ? 4.086 -0.533 -17.375 1.00 93.50 98 PHE A C 1
ATOM 778 O O . PHE A 1 98 ? 4.175 -1.044 -18.489 1.00 93.50 98 PHE A O 1
ATOM 785 N N . SER A 1 99 ? 2.905 -0.364 -16.763 1.00 91.12 99 SER A N 1
ATOM 786 C CA . SER A 1 99 ? 1.640 -0.924 -17.279 1.00 91.12 99 SER A CA 1
ATOM 787 C C . SER A 1 99 ? 1.270 -0.421 -18.669 1.00 91.12 99 SER A C 1
ATOM 789 O O . SER A 1 99 ? 0.716 -1.184 -19.458 1.00 91.12 99 SER A O 1
ATOM 791 N N . ASP A 1 100 ? 1.610 0.835 -18.952 1.00 85.44 100 ASP A N 1
ATOM 792 C CA . ASP A 1 100 ? 1.268 1.526 -20.197 1.00 85.44 100 ASP A CA 1
ATOM 793 C C . ASP A 1 100 ? 2.519 1.772 -21.066 1.00 85.44 100 ASP A C 1
ATOM 795 O O . ASP A 1 100 ? 2.464 2.475 -22.073 1.00 85.44 100 ASP A O 1
ATOM 799 N N . SER A 1 101 ? 3.661 1.197 -20.672 1.00 90.00 101 SER A N 1
ATOM 800 C CA . SER A 1 101 ? 4.948 1.332 -21.358 1.00 90.00 101 SER A CA 1
ATOM 801 C C . SER A 1 101 ? 5.214 0.154 -22.307 1.00 90.00 101 SER A C 1
ATOM 803 O O . SER A 1 101 ? 4.602 -0.905 -22.161 1.00 90.00 101 SER A O 1
ATOM 805 N N . PRO A 1 102 ? 6.176 0.270 -23.243 1.00 91.81 102 PRO A N 1
ATOM 806 C CA . PRO A 1 102 ? 6.617 -0.865 -24.056 1.00 91.81 102 PRO A CA 1
ATOM 807 C C . PRO A 1 102 ? 7.455 -1.899 -23.278 1.00 91.81 102 PRO A C 1
ATOM 809 O O . PRO A 1 102 ? 7.861 -2.905 -23.860 1.00 91.81 102 PRO A O 1
ATOM 812 N N . TYR A 1 103 ? 7.763 -1.658 -21.999 1.00 91.56 103 TYR A N 1
ATOM 813 C CA . TYR A 1 103 ? 8.596 -2.536 -21.181 1.00 91.56 103 TYR A CA 1
ATOM 814 C C . TYR A 1 103 ? 7.769 -3.586 -20.437 1.00 91.56 103 TYR A C 1
ATOM 816 O O . TYR A 1 103 ? 6.682 -3.314 -19.930 1.00 91.56 103 TYR A O 1
ATOM 824 N N . ASP A 1 104 ? 8.338 -4.782 -20.290 1.00 91.75 104 ASP A N 1
ATOM 825 C CA . ASP A 1 104 ? 7.717 -5.845 -19.507 1.00 91.75 104 ASP A CA 1
ATOM 826 C C . ASP A 1 104 ? 7.646 -5.487 -18.017 1.00 91.75 104 ASP A C 1
ATOM 828 O O . ASP A 1 104 ? 8.624 -5.044 -17.407 1.00 91.75 104 ASP A O 1
ATOM 832 N N . LEU A 1 105 ? 6.500 -5.776 -17.395 1.00 91.19 105 LEU A N 1
ATOM 833 C CA . LEU A 1 105 ? 6.348 -5.681 -15.946 1.00 91.19 105 LEU A CA 1
ATOM 834 C C . LEU A 1 105 ? 7.340 -6.622 -15.233 1.00 91.19 105 LEU A C 1
ATOM 836 O O . LEU A 1 105 ? 7.394 -7.816 -15.555 1.00 91.19 105 LEU A O 1
ATOM 840 N N . PRO A 1 106 ? 8.055 -6.146 -14.196 1.00 91.38 106 PRO A N 1
ATOM 841 C CA . PRO A 1 106 ? 8.950 -6.991 -13.417 1.00 91.38 106 PRO A CA 1
ATOM 842 C C . PRO A 1 106 ? 8.254 -8.236 -12.856 1.00 91.38 106 PRO A C 1
ATOM 844 O O . PRO A 1 106 ? 7.155 -8.180 -12.288 1.00 91.38 106 PRO A O 1
ATOM 847 N N . LYS A 1 107 ? 8.913 -9.393 -12.998 1.00 92.06 107 LYS A N 1
ATOM 848 C CA . LYS A 1 107 ? 8.373 -10.680 -12.540 1.00 92.06 107 LYS A CA 1
ATOM 849 C C . LYS A 1 107 ? 8.060 -10.628 -11.045 1.00 92.06 107 LYS A C 1
ATOM 851 O O . LYS A 1 107 ? 8.900 -10.266 -10.232 1.00 92.06 107 LYS A O 1
ATOM 856 N N . GLY A 1 108 ? 6.843 -11.032 -10.684 1.00 92.06 108 GLY A N 1
ATOM 857 C CA . GLY A 1 108 ? 6.392 -11.073 -9.292 1.00 92.06 108 GLY A CA 1
ATOM 858 C C . GLY A 1 108 ? 5.906 -9.735 -8.722 1.00 92.06 108 GLY A C 1
ATOM 859 O O . GLY A 1 108 ? 5.368 -9.747 -7.615 1.00 92.06 108 GLY A O 1
ATOM 860 N N . LEU A 1 109 ? 5.998 -8.619 -9.463 1.00 93.00 109 LEU A N 1
ATOM 861 C CA . LEU A 1 109 ? 5.540 -7.305 -8.992 1.00 93.00 109 LEU A CA 1
ATOM 862 C C . LEU A 1 109 ? 4.070 -7.335 -8.559 1.00 93.00 109 LEU A C 1
ATOM 864 O O . LEU A 1 109 ? 3.766 -6.965 -7.432 1.00 93.00 109 LEU A O 1
ATOM 868 N N . ARG A 1 110 ? 3.170 -7.867 -9.398 1.00 92.94 110 ARG A N 1
ATOM 869 C CA . ARG A 1 110 ? 1.731 -7.962 -9.075 1.00 92.94 110 ARG A CA 1
ATOM 870 C C . ARG A 1 110 ? 1.469 -8.712 -7.765 1.00 92.94 110 ARG A C 1
ATOM 872 O O . ARG A 1 110 ? 0.758 -8.204 -6.911 1.00 92.94 110 ARG A O 1
ATOM 879 N N . ARG A 1 111 ? 2.114 -9.869 -7.566 1.00 92.38 111 ARG A N 1
ATOM 880 C CA . ARG A 1 111 ? 1.997 -10.657 -6.324 1.00 92.38 111 ARG A CA 1
ATOM 881 C C . ARG A 1 111 ? 2.540 -9.893 -5.113 1.00 92.38 111 ARG A C 1
ATOM 883 O O . ARG A 1 111 ? 1.983 -9.975 -4.024 1.00 92.38 111 ARG A O 1
ATOM 890 N N . SER A 1 112 ? 3.637 -9.158 -5.292 1.00 94.19 112 SER A N 1
ATOM 891 C CA . SER A 1 112 ? 4.197 -8.312 -4.237 1.00 94.19 112 SER A CA 1
ATOM 892 C C . SER A 1 112 ? 3.223 -7.200 -3.833 1.00 94.19 112 SER A C 1
ATOM 894 O O . SER A 1 112 ? 3.018 -6.984 -2.641 1.00 94.19 112 SER A O 1
ATOM 896 N N . LEU A 1 113 ? 2.587 -6.538 -4.806 1.00 95.75 113 LEU A N 1
ATOM 897 C CA . LEU A 1 113 ? 1.586 -5.496 -4.557 1.00 95.75 113 LEU A CA 1
ATOM 898 C C . LEU A 1 113 ? 0.327 -6.051 -3.898 1.00 95.75 113 LEU A C 1
ATOM 900 O O . LEU A 1 113 ? -0.174 -5.443 -2.957 1.00 95.75 113 LEU A O 1
ATOM 904 N N . GLU A 1 114 ? -0.141 -7.224 -4.322 1.00 94.62 114 GLU A N 1
ATOM 905 C CA . GLU A 1 114 ? -1.274 -7.902 -3.690 1.00 94.62 114 GLU A CA 1
ATOM 906 C C . GLU A 1 114 ? -1.003 -8.171 -2.203 1.00 94.62 114 GLU A C 1
ATOM 908 O O . GLU A 1 114 ? -1.818 -7.809 -1.354 1.00 94.62 114 GLU A O 1
ATOM 913 N N . ARG A 1 115 ? 0.177 -8.715 -1.869 1.00 94.88 115 ARG A N 1
ATOM 914 C CA . ARG A 1 115 ? 0.586 -8.951 -0.475 1.00 94.88 115 ARG A CA 1
ATOM 915 C C . ARG A 1 115 ? 0.612 -7.660 0.344 1.00 94.88 115 ARG A C 1
ATOM 917 O O . ARG A 1 115 ? 0.029 -7.617 1.419 1.00 94.88 115 ARG A O 1
ATOM 924 N N . ARG A 1 116 ? 1.254 -6.601 -0.158 1.00 96.00 116 ARG A N 1
ATOM 925 C CA . ARG A 1 116 ? 1.328 -5.313 0.558 1.00 96.00 116 ARG A CA 1
ATOM 926 C C . ARG A 1 116 ? -0.051 -4.662 0.715 1.00 96.00 116 ARG A C 1
ATOM 928 O O . ARG A 1 116 ? -0.326 -4.030 1.728 1.00 96.00 116 ARG A O 1
ATOM 935 N N . THR A 1 117 ? -0.936 -4.836 -0.267 1.00 96.88 117 THR A N 1
ATOM 936 C CA . THR A 1 117 ? -2.327 -4.365 -0.175 1.00 96.88 117 THR A CA 1
ATOM 937 C C . THR A 1 117 ? -3.096 -5.158 0.885 1.00 96.88 117 THR A C 1
ATOM 939 O O . THR A 1 117 ? -3.885 -4.579 1.626 1.00 96.88 117 THR A O 1
ATOM 942 N N . ALA A 1 118 ? -2.845 -6.466 1.012 1.00 95.88 118 ALA A N 1
ATOM 943 C CA . ALA A 1 118 ? -3.404 -7.274 2.095 1.00 95.88 118 ALA A CA 1
ATOM 944 C C . ALA A 1 118 ? -2.911 -6.809 3.477 1.00 95.88 118 ALA A C 1
ATOM 946 O O . ALA A 1 118 ? -3.725 -6.689 4.385 1.00 95.88 118 ALA A O 1
ATOM 947 N N . GLU A 1 119 ? -1.631 -6.449 3.612 1.00 97.31 119 GLU A N 1
ATOM 948 C CA . GLU A 1 119 ? -1.087 -5.854 4.844 1.00 97.31 119 GLU A CA 1
ATOM 949 C C . GLU A 1 119 ? -1.776 -4.520 5.197 1.00 97.31 119 GLU A C 1
ATOM 951 O O . GLU A 1 119 ? -2.122 -4.277 6.352 1.00 97.31 119 GLU A O 1
ATOM 956 N N . LEU A 1 120 ? -2.069 -3.670 4.206 1.00 98.12 120 LEU A N 1
ATOM 957 C CA . LEU A 1 120 ? -2.863 -2.456 4.429 1.00 98.12 120 LEU A CA 1
ATOM 958 C C . LEU A 1 120 ? -4.307 -2.776 4.869 1.00 98.12 120 LEU A C 1
ATOM 960 O O . LEU A 1 120 ? -4.879 -2.061 5.693 1.00 98.12 120 LEU A O 1
ATOM 964 N N . MET A 1 121 ? -4.901 -3.863 4.373 1.00 97.94 121 MET A N 1
ATOM 965 C CA . MET A 1 121 ? -6.206 -4.323 4.863 1.00 97.94 121 MET A CA 1
ATOM 966 C C . MET A 1 121 ? -6.139 -4.862 6.297 1.00 97.94 121 MET A C 1
ATOM 968 O O . MET A 1 121 ? -7.091 -4.681 7.053 1.00 97.94 121 MET A O 1
ATOM 972 N N . ASP A 1 122 ? -5.017 -5.443 6.721 1.00 97.56 122 ASP A N 1
ATOM 973 C CA . ASP A 1 122 ? -4.819 -5.850 8.118 1.00 97.56 122 ASP A CA 1
ATOM 974 C C . ASP A 1 122 ? -4.750 -4.633 9.056 1.00 97.56 122 ASP A C 1
ATOM 976 O O . ASP A 1 122 ? -5.268 -4.675 10.176 1.00 97.56 122 ASP A O 1
ATOM 980 N N . VAL A 1 123 ? -4.199 -3.511 8.580 1.00 98.44 123 VAL A N 1
ATOM 981 C CA . VAL A 1 123 ? -4.271 -2.216 9.279 1.00 98.44 123 VAL A CA 1
ATOM 982 C C . VAL A 1 123 ? -5.720 -1.727 9.392 1.00 98.44 123 VAL A C 1
ATOM 984 O O . VAL A 1 123 ? -6.129 -1.278 10.467 1.00 98.44 123 VAL A O 1
ATOM 987 N N . ALA A 1 124 ? -6.521 -1.840 8.325 1.00 98.25 124 ALA A N 1
ATOM 988 C CA . ALA A 1 124 ? -7.945 -1.494 8.373 1.00 98.25 124 ALA A CA 1
ATOM 989 C C . ALA A 1 124 ? -8.693 -2.326 9.429 1.00 98.25 124 ALA A C 1
ATOM 991 O O . ALA A 1 124 ? -9.449 -1.769 10.228 1.00 98.25 124 ALA A O 1
ATOM 992 N N . ASP A 1 125 ? -8.422 -3.630 9.496 1.00 97.38 125 ASP A N 1
ATOM 993 C CA . ASP A 1 125 ? -8.980 -4.510 10.526 1.00 97.38 125 ASP A CA 1
ATOM 994 C C . ASP A 1 125 ? -8.509 -4.121 11.935 1.00 97.38 125 ASP A C 1
ATOM 996 O O . ASP A 1 125 ? -9.291 -4.180 12.887 1.00 97.38 125 ASP A O 1
ATOM 1000 N N . GLY A 1 126 ? -7.258 -3.675 12.080 1.00 97.50 126 GLY A N 1
ATOM 1001 C CA . GLY A 1 126 ? -6.747 -3.074 13.313 1.00 97.50 126 GLY A CA 1
ATOM 1002 C C . GLY A 1 126 ? -7.604 -1.891 13.770 1.00 97.50 126 GLY A C 1
ATOM 1003 O O . GLY A 1 126 ? -8.057 -1.855 14.912 1.00 97.50 126 GLY A O 1
ATOM 1004 N N . TYR A 1 127 ? -7.927 -0.967 12.863 1.00 98.31 127 TYR A N 1
ATOM 1005 C CA . TYR A 1 127 ? -8.799 0.165 13.185 1.00 98.31 127 TYR A CA 1
ATOM 1006 C C . TYR A 1 127 ? -10.241 -0.246 13.491 1.00 98.31 127 TYR A C 1
ATOM 1008 O O . TYR A 1 127 ? -10.879 0.389 14.333 1.00 98.31 127 TYR A O 1
ATOM 1016 N N . LEU A 1 128 ? -10.769 -1.295 12.853 1.00 96.69 128 LEU A N 1
ATOM 1017 C CA . LEU A 1 128 ? -12.093 -1.830 13.191 1.00 96.69 128 LEU A CA 1
ATOM 1018 C C . LEU A 1 128 ? -12.135 -2.386 14.619 1.00 96.69 128 LEU A C 1
ATOM 1020 O O . LEU A 1 128 ? -13.104 -2.120 15.335 1.00 96.69 128 LEU A O 1
ATOM 1024 N N . LYS A 1 129 ? -11.089 -3.109 15.042 1.00 96.00 129 LYS A N 1
ATOM 1025 C CA . LYS A 1 129 ? -10.956 -3.631 16.417 1.00 96.00 129 LYS A CA 1
ATOM 1026 C C . LYS A 1 129 ? -10.920 -2.506 17.450 1.00 96.00 129 LYS A C 1
ATOM 1028 O O . LYS A 1 129 ? -11.543 -2.622 18.496 1.00 96.00 129 LYS A O 1
ATOM 1033 N N . GLU A 1 130 ? -10.278 -1.395 17.107 1.00 95.25 130 GLU A N 1
ATOM 1034 C CA . GLU A 1 130 ? -10.179 -0.182 17.932 1.00 95.25 130 GLU A CA 1
ATOM 1035 C C . GLU A 1 130 ? -11.381 0.771 17.749 1.00 95.25 130 GLU A C 1
ATOM 1037 O O . GLU A 1 130 ? -11.316 1.958 18.074 1.00 95.25 130 GLU A O 1
ATOM 1042 N N . HIS A 1 131 ? -12.486 0.281 17.172 1.00 94.06 131 HIS A N 1
ATOM 1043 C CA . HIS A 1 131 ? -13.729 1.022 16.922 1.00 94.06 131 HIS A CA 1
ATOM 1044 C C . HIS A 1 131 ? -13.579 2.313 16.090 1.00 94.06 131 HIS A C 1
ATOM 1046 O O . HIS A 1 131 ? -14.488 3.145 16.031 1.00 94.06 131 HIS A O 1
ATOM 1052 N N . SER A 1 132 ? -12.473 2.461 15.362 1.00 96.00 132 SER A N 1
ATOM 1053 C CA . SER A 1 132 ? -12.166 3.599 14.489 1.00 96.00 132 SER A CA 1
ATOM 1054 C C . SER A 1 132 ? -12.705 3.382 13.067 1.00 96.00 132 SER A 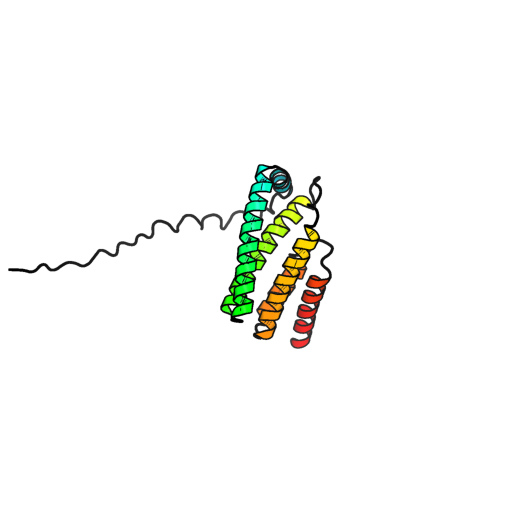C 1
ATOM 1056 O O . SER A 1 132 ? -11.974 3.442 12.077 1.00 96.00 132 SER A O 1
ATOM 1058 N N . ILE A 1 133 ? -14.019 3.148 12.962 1.00 95.38 133 ILE A N 1
ATOM 1059 C CA . ILE A 1 133 ? -14.719 2.784 11.712 1.00 95.38 133 ILE A CA 1
ATOM 1060 C C . ILE A 1 133 ? -14.420 3.738 10.536 1.00 95.38 133 ILE A C 1
ATOM 1062 O O . ILE A 1 133 ? -14.148 3.241 9.443 1.00 95.38 133 ILE A O 1
ATOM 1066 N N . PRO A 1 134 ? -14.425 5.081 10.696 1.00 96.06 134 PRO A N 1
ATOM 1067 C CA . PRO A 1 134 ? -14.178 5.982 9.569 1.00 96.06 134 PRO A CA 1
ATOM 1068 C C . PRO A 1 134 ? -12.802 5.797 8.918 1.00 96.06 134 PRO A C 1
ATOM 1070 O O . PRO A 1 134 ? -12.685 5.948 7.704 1.00 96.06 134 PRO A O 1
ATOM 1073 N N . ILE A 1 135 ? -11.777 5.447 9.704 1.00 97.38 135 ILE A N 1
ATOM 1074 C CA . ILE A 1 135 ? -10.414 5.245 9.195 1.00 97.38 135 ILE A CA 1
ATOM 1075 C C . ILE A 1 135 ? -10.343 3.939 8.400 1.00 97.38 135 ILE A C 1
ATOM 1077 O O . ILE A 1 135 ? -9.879 3.945 7.263 1.00 97.38 135 ILE A O 1
ATOM 1081 N N . ALA A 1 136 ? -10.889 2.845 8.943 1.00 97.50 136 ALA A N 1
ATOM 1082 C CA . ALA A 1 136 ? -10.945 1.557 8.247 1.00 97.50 136 ALA A CA 1
ATOM 1083 C C . ALA A 1 136 ? -11.690 1.647 6.901 1.00 97.50 136 ALA A C 1
ATOM 1085 O O . ALA A 1 136 ? -11.228 1.125 5.888 1.00 97.50 136 ALA A O 1
ATOM 1086 N N . VAL A 1 137 ? -12.813 2.372 6.869 1.00 97.31 137 VAL A N 1
ATOM 1087 C CA . VAL A 1 137 ? -13.576 2.646 5.639 1.00 97.31 137 VAL A CA 1
ATOM 1088 C C . VAL A 1 137 ? -12.770 3.502 4.658 1.00 97.31 137 VAL A C 1
ATOM 1090 O O . VAL A 1 137 ? -12.824 3.266 3.451 1.00 97.31 137 VAL A O 1
ATOM 1093 N N . GLY A 1 138 ? -12.007 4.480 5.156 1.00 97.56 138 GLY A N 1
ATOM 1094 C CA . GLY A 1 138 ? -11.085 5.276 4.344 1.00 97.56 138 GLY A CA 1
ATOM 1095 C C . GLY A 1 138 ? -10.044 4.405 3.641 1.00 97.56 138 GLY A C 1
ATOM 1096 O O . GLY A 1 138 ? -9.911 4.486 2.421 1.00 97.56 138 GLY A O 1
ATOM 1097 N N . ILE A 1 139 ? -9.394 3.509 4.388 1.00 97.81 139 ILE A N 1
ATOM 1098 C CA . ILE A 1 139 ? -8.422 2.550 3.845 1.00 97.81 139 ILE A CA 1
ATOM 1099 C C . ILE A 1 139 ? -9.072 1.643 2.792 1.00 97.81 139 ILE A C 1
ATOM 1101 O O . ILE A 1 139 ? -8.554 1.526 1.683 1.00 97.81 139 ILE A O 1
ATOM 1105 N N . ALA A 1 140 ? -10.232 1.051 3.091 1.00 96.88 140 ALA A N 1
ATOM 1106 C CA . ALA A 1 140 ? -10.950 0.190 2.150 1.00 96.88 140 ALA A CA 1
ATOM 1107 C C . ALA A 1 140 ? -11.293 0.924 0.840 1.00 96.88 140 ALA A C 1
ATOM 1109 O O . ALA A 1 140 ? -11.081 0.409 -0.259 1.00 96.88 140 ALA A O 1
ATOM 1110 N N . ARG A 1 141 ? -11.768 2.171 0.937 1.00 95.81 141 ARG A N 1
ATOM 1111 C CA . ARG A 1 141 ? -12.038 3.005 -0.239 1.00 95.81 141 ARG A CA 1
ATOM 1112 C C . ARG A 1 141 ? -10.775 3.252 -1.062 1.00 95.81 141 ARG A C 1
ATOM 1114 O O . ARG A 1 141 ? -10.845 3.238 -2.288 1.00 95.81 141 ARG A O 1
ATOM 1121 N N . GLU A 1 142 ? -9.645 3.506 -0.415 1.00 95.25 142 GLU A N 1
ATOM 1122 C CA . GLU A 1 142 ? -8.373 3.689 -1.114 1.00 95.25 142 GLU A CA 1
ATOM 1123 C C . GLU A 1 142 ? -7.896 2.413 -1.801 1.00 95.25 142 GLU A C 1
ATOM 1125 O O . GLU A 1 142 ? -7.458 2.489 -2.945 1.00 95.25 142 GLU A O 1
ATOM 1130 N N . VAL A 1 143 ? -8.042 1.247 -1.168 1.00 95.19 143 VAL A N 1
ATOM 1131 C CA . VAL A 1 143 ? -7.746 -0.036 -1.818 1.00 95.19 143 VAL A CA 1
ATOM 1132 C C . VAL A 1 143 ? -8.553 -0.179 -3.104 1.00 95.19 143 VAL A C 1
ATOM 1134 O O . VAL A 1 143 ? -7.961 -0.395 -4.157 1.00 95.19 143 VAL A O 1
ATOM 1137 N N . ILE A 1 144 ? -9.864 0.065 -3.065 1.00 92.31 144 ILE A N 1
ATOM 1138 C CA . ILE A 1 144 ? -10.731 -0.035 -4.252 1.00 92.31 144 ILE A CA 1
ATOM 1139 C C . ILE A 1 144 ? -10.329 0.943 -5.363 1.00 92.31 144 ILE A C 1
ATOM 1141 O O . ILE A 1 144 ? -10.319 0.583 -6.539 1.00 92.31 144 ILE A O 1
ATOM 1145 N N . LEU A 1 145 ? -10.021 2.192 -5.010 1.00 90.94 145 LEU A N 1
ATOM 1146 C CA . LEU A 1 145 ? -9.852 3.260 -6.001 1.00 90.94 145 LEU A CA 1
ATOM 1147 C C . LEU A 1 145 ? -8.414 3.445 -6.493 1.00 90.94 145 LEU A C 1
ATOM 1149 O O . LEU A 1 145 ? -8.222 3.886 -7.624 1.00 90.94 145 LEU A O 1
ATOM 1153 N N . LYS A 1 146 ? -7.419 3.184 -5.642 1.00 90.31 146 LYS A N 1
ATOM 1154 C CA . LYS A 1 146 ? -6.008 3.520 -5.888 1.00 90.31 146 LYS A CA 1
ATOM 1155 C C . LYS A 1 146 ? -5.166 2.279 -6.145 1.00 90.31 146 LYS A C 1
ATOM 1157 O O . LYS A 1 146 ? -4.375 2.258 -7.081 1.00 90.31 146 LYS A O 1
ATOM 1162 N N . TYR A 1 147 ? -5.336 1.244 -5.332 1.00 90.00 147 TYR A N 1
ATOM 1163 C CA . TYR A 1 147 ? -4.486 0.061 -5.390 1.00 90.00 147 TYR A CA 1
ATOM 1164 C C . TYR A 1 147 ? -5.183 -1.031 -6.188 1.00 90.00 147 TYR A C 1
ATOM 1166 O O . TYR A 1 147 ? -5.762 -1.944 -5.611 1.00 90.00 147 TYR A O 1
ATOM 1174 N N . ASN A 1 148 ? -5.118 -0.960 -7.522 1.00 82.69 148 ASN A N 1
ATOM 1175 C CA . ASN A 1 148 ? -5.591 -2.024 -8.414 1.00 82.69 148 ASN A CA 1
ATOM 1176 C C . ASN A 1 148 ? -4.523 -2.415 -9.455 1.00 82.69 148 ASN A C 1
ATOM 1178 O O . ASN A 1 148 ? -4.204 -1.640 -10.352 1.00 82.69 148 ASN A O 1
ATOM 1182 N N . ALA A 1 149 ? -3.988 -3.636 -9.351 1.00 79.75 149 ALA A N 1
ATOM 1183 C CA . ALA A 1 149 ? -3.000 -4.204 -10.269 1.00 79.75 149 ALA A CA 1
ATOM 1184 C C . ALA A 1 149 ? -3.595 -5.308 -11.172 1.00 79.75 149 ALA A C 1
ATOM 1186 O O . ALA A 1 149 ? -2.898 -6.244 -11.582 1.00 79.75 149 ALA A O 1
ATOM 1187 N N . GLY A 1 150 ? -4.903 -5.239 -11.446 1.00 67.38 150 GLY A N 1
ATOM 1188 C CA . GLY A 1 150 ? -5.650 -6.106 -12.365 1.00 67.38 150 GLY A CA 1
ATOM 1189 C C . GLY A 1 150 ? -5.967 -7.519 -11.860 1.00 67.38 150 GLY A C 1
ATOM 1190 O O . GLY A 1 150 ? -6.838 -8.158 -12.433 1.00 67.38 150 GLY A O 1
ATOM 1191 N N . VAL A 1 151 ? -5.280 -8.005 -10.818 1.00 63.81 151 VAL A N 1
ATOM 1192 C CA . VAL A 1 151 ? -5.523 -9.307 -10.164 1.00 63.81 151 VAL A CA 1
ATOM 1193 C C . VAL A 1 151 ? -5.196 -9.167 -8.674 1.00 63.81 151 VAL A C 1
ATOM 1195 O O . VAL A 1 151 ? -4.105 -9.524 -8.239 1.00 63.81 151 VAL A O 1
ATOM 1198 N N . MET A 1 152 ? -6.081 -8.538 -7.903 1.00 66.88 152 MET A N 1
ATOM 1199 C CA . MET A 1 152 ? -5.906 -8.383 -6.448 1.00 66.88 152 MET A CA 1
ATOM 1200 C C . MET A 1 152 ? -7.200 -8.711 -5.718 1.00 66.88 152 MET A C 1
ATOM 1202 O O . MET A 1 152 ? -7.676 -7.951 -4.877 1.00 66.88 152 MET A O 1
ATOM 1206 N N . ASP A 1 153 ? -7.784 -9.847 -6.078 1.00 79.75 153 ASP A N 1
ATOM 1207 C CA . ASP A 1 153 ? -9.151 -10.200 -5.711 1.00 79.75 153 ASP A CA 1
ATOM 1208 C C . ASP A 1 153 ? -9.323 -10.278 -4.193 1.00 79.75 153 ASP A C 1
ATOM 1210 O O . ASP A 1 153 ? -10.322 -9.817 -3.651 1.00 79.75 153 ASP A O 1
ATOM 1214 N N . HIS A 1 154 ? -8.326 -10.794 -3.467 1.00 86.38 154 HIS A N 1
ATOM 1215 C CA . HIS A 1 154 ? -8.465 -10.978 -2.026 1.00 86.38 154 HIS A CA 1
ATOM 1216 C C . HIS A 1 154 ? -8.539 -9.660 -1.226 1.00 86.38 154 HIS A C 1
ATOM 1218 O O . HIS A 1 154 ? -9.536 -9.455 -0.525 1.00 86.38 154 HIS A O 1
ATOM 1224 N N . PRO A 1 155 ? -7.551 -8.742 -1.294 1.00 91.69 155 PRO A N 1
ATOM 1225 C CA . PRO A 1 155 ? -7.651 -7.466 -0.585 1.00 91.69 155 PRO A CA 1
ATOM 1226 C C . PRO A 1 155 ? -8.787 -6.575 -1.114 1.00 91.69 155 PRO A C 1
ATOM 1228 O O . PRO A 1 155 ? -9.395 -5.857 -0.322 1.00 91.69 155 PRO A O 1
ATOM 1231 N N . GLN A 1 156 ? -9.124 -6.657 -2.408 1.00 92.00 156 GLN A N 1
ATOM 1232 C CA . GLN A 1 156 ? -10.254 -5.924 -2.990 1.00 92.00 156 GLN A CA 1
ATOM 1233 C C . GLN A 1 156 ? -11.595 -6.390 -2.418 1.00 92.00 156 GLN A C 1
ATOM 1235 O O . GLN A 1 156 ? -12.354 -5.572 -1.902 1.00 92.00 156 GLN A O 1
ATOM 1240 N N . HIS A 1 157 ? -11.858 -7.699 -2.389 1.00 92.25 157 HIS A N 1
ATOM 1241 C CA . HIS A 1 157 ? -13.085 -8.231 -1.790 1.00 92.25 157 HIS A CA 1
ATOM 1242 C C . HIS A 1 157 ? -13.185 -7.914 -0.290 1.00 92.25 157 HIS A C 1
ATOM 1244 O O . HIS A 1 157 ? -14.275 -7.630 0.210 1.00 92.25 157 HIS A O 1
ATOM 1250 N N . ARG A 1 158 ? -12.060 -7.917 0.444 1.00 94.56 158 ARG A N 1
ATOM 1251 C CA . ARG A 1 158 ? -12.041 -7.474 1.853 1.00 94.56 158 ARG A CA 1
ATOM 1252 C C . ARG A 1 158 ? -12.460 -6.009 1.977 1.00 94.56 158 ARG A C 1
ATOM 1254 O O . ARG A 1 158 ? -13.306 -5.686 2.810 1.00 94.56 158 ARG A O 1
ATOM 1261 N N . ALA A 1 159 ? -11.909 -5.132 1.140 1.00 95.31 159 ALA A N 1
ATOM 1262 C CA . ALA A 1 159 ? -12.269 -3.719 1.120 1.00 95.31 159 ALA A CA 1
ATOM 1263 C C . ALA A 1 159 ? -13.753 -3.505 0.780 1.00 95.31 159 ALA A C 1
ATOM 1265 O O . ALA A 1 159 ? -14.447 -2.745 1.460 1.00 95.31 159 ALA A O 1
ATOM 1266 N N . GLU A 1 160 ? -14.271 -4.217 -0.218 1.00 94.50 160 GLU A N 1
ATOM 1267 C CA . GLU A 1 160 ? -15.693 -4.200 -0.569 1.00 94.50 160 GLU A CA 1
ATOM 1268 C C . GLU A 1 160 ? -16.577 -4.662 0.596 1.00 94.50 160 GLU A C 1
ATOM 1270 O O . GLU A 1 160 ? -17.595 -4.025 0.877 1.00 94.50 160 GLU A O 1
ATOM 1275 N N . GLY A 1 161 ? -16.162 -5.702 1.325 1.00 95.00 161 GLY A N 1
ATOM 1276 C CA . GLY A 1 161 ? -16.839 -6.179 2.533 1.00 95.00 161 GLY A CA 1
ATOM 1277 C C . GLY A 1 161 ? -16.983 -5.092 3.602 1.00 95.00 161 GLY A C 1
ATOM 1278 O O . GLY A 1 161 ? -18.098 -4.831 4.061 1.00 95.00 161 GLY A O 1
ATOM 1279 N N . ILE A 1 162 ? -15.890 -4.390 3.930 1.00 96.00 162 ILE A N 1
ATOM 1280 C CA . ILE A 1 162 ? -15.912 -3.259 4.880 1.00 96.00 162 ILE A CA 1
ATOM 1281 C C . ILE A 1 162 ? -16.861 -2.154 4.388 1.00 96.00 162 ILE A C 1
ATOM 1283 O O . ILE A 1 162 ? -17.656 -1.609 5.161 1.00 96.00 162 ILE A O 1
ATOM 1287 N N . MET A 1 163 ? -16.813 -1.826 3.094 1.00 95.19 163 MET A N 1
ATOM 1288 C CA . MET A 1 163 ? -17.663 -0.788 2.502 1.00 95.19 163 MET A CA 1
ATOM 1289 C C . MET A 1 163 ? -19.153 -1.150 2.548 1.00 95.19 163 MET A C 1
ATOM 1291 O O . MET A 1 163 ? -19.988 -0.278 2.812 1.00 95.19 163 MET A O 1
ATOM 1295 N N . LEU A 1 164 ? -19.497 -2.413 2.289 1.00 94.50 164 LEU A N 1
ATOM 1296 C CA . LEU A 1 164 ? -20.870 -2.911 2.360 1.00 94.50 164 LEU A CA 1
ATOM 1297 C C . LEU A 1 164 ? -21.392 -2.868 3.794 1.00 94.50 164 LEU A C 1
ATOM 1299 O O . LEU A 1 164 ? -22.464 -2.310 4.032 1.00 94.50 164 LEU A O 1
ATOM 1303 N N . GLU A 1 165 ? -20.627 -3.386 4.753 1.00 91.25 165 GLU A N 1
ATOM 1304 C CA . GLU A 1 165 ? -21.015 -3.381 6.164 1.00 91.25 165 GLU A CA 1
ATOM 1305 C C . GLU A 1 165 ? -21.239 -1.956 6.689 1.00 91.25 165 GLU A C 1
ATOM 1307 O O . GLU A 1 165 ? -22.238 -1.682 7.361 1.00 91.25 165 GLU A O 1
ATOM 1312 N N . TYR A 1 166 ? -20.363 -1.017 6.325 1.00 92.75 166 TYR A N 1
ATOM 1313 C CA . TYR A 1 166 ? -20.532 0.386 6.692 1.00 92.75 166 TYR A CA 1
ATOM 1314 C C . TYR A 1 166 ? -21.828 0.993 6.134 1.00 92.75 166 TYR A C 1
ATOM 1316 O O . TYR A 1 166 ? -22.520 1.722 6.848 1.00 92.75 166 TYR A O 1
ATOM 1324 N N . ARG A 1 167 ? -22.192 0.678 4.880 1.00 90.94 167 ARG A N 1
ATOM 1325 C CA . ARG A 1 167 ? -23.466 1.126 4.287 1.00 90.94 167 ARG A CA 1
ATOM 1326 C C . ARG A 1 167 ? -24.667 0.542 5.026 1.00 90.94 167 ARG A C 1
ATOM 1328 O O . ARG A 1 167 ? -25.602 1.286 5.300 1.00 90.94 167 ARG A O 1
ATOM 1335 N N . TYR A 1 168 ? -24.629 -0.744 5.376 1.00 92.00 168 TYR A N 1
ATOM 1336 C CA . TYR A 1 168 ? -25.713 -1.394 6.118 1.00 92.00 168 TYR A CA 1
ATOM 1337 C C . TYR A 1 168 ? -25.929 -0.791 7.505 1.00 92.00 168 TYR A C 1
ATOM 1339 O O . TYR A 1 168 ? -27.069 -0.619 7.902 1.00 92.00 168 TYR A O 1
ATOM 1347 N N . ARG A 1 169 ? -24.865 -0.436 8.234 1.00 86.06 169 ARG A N 1
ATOM 1348 C CA . ARG A 1 169 ? -24.987 0.162 9.579 1.00 86.06 169 ARG A CA 1
ATOM 1349 C C . ARG A 1 169 ? -25.501 1.606 9.577 1.00 86.06 169 ARG A C 1
ATOM 1351 O O . ARG A 1 169 ? -25.862 2.121 10.631 1.00 86.06 169 ARG A O 1
ATOM 1358 N N . ARG A 1 170 ? -25.440 2.289 8.431 1.00 83.62 170 ARG A N 1
ATOM 1359 C CA . ARG A 1 170 ? -25.832 3.699 8.289 1.00 83.62 170 ARG A CA 1
ATOM 1360 C C . ARG A 1 170 ? -27.276 3.873 7.801 1.00 83.62 170 ARG A C 1
ATOM 1362 O O . ARG A 1 170 ? -27.810 4.971 7.942 1.00 83.62 170 ARG A O 1
ATOM 1369 N N . ASN A 1 171 ? -27.854 2.822 7.222 1.00 68.31 171 ASN A N 1
ATOM 1370 C CA . ASN A 1 171 ? -29.242 2.755 6.762 1.00 68.31 171 ASN A CA 1
ATOM 1371 C C . ASN A 1 171 ? -30.125 2.080 7.814 1.00 68.31 171 ASN A C 1
ATOM 1373 O O . ASN A 1 171 ? -31.327 2.415 7.838 1.00 68.31 171 ASN A O 1
#

Secondary structure (DSSP, 8-state):
----------------SS-SSSS-SSS------HHHHHHHHHSHHHHHHHHHHHHHHHHHHHHHHHHHHHH--HHHHHHHHHHHHHHHHHHHHHHHHHHTSSSPPPTTHHHHHHHHHHHHHHHHHHHHHTT-HHHHHHHHHHHHHT---S--HHHHHHHHHHHHHHHHHH-

Sequence (171 aa):
GKGVPMVRQRQVMTFLLVGIICAISSCAFNSPNYEKLAEYLHSPEGFAQWQQMEGQLAKVAESAATEYNRTHTMEALRSYETAIREYLDHGFLLYHAFSDSPYDLPKGLRRSLERRTAELMDVADGYLKEHSIPIAVGIAREVILKYNAGVMDHPQHRAEGIMLEYRYRRN

Foldseek 3Di:
DDDDPPPDDDPDDPVDDPPPPDPPPDDDPPPPPLQVLLVQCPDPVSVVVLVVVLVVLVVQLVVLVVVCVVPVDPVSLVSNLVSLVVNLVSLVSLLSSPVPYPDDRPPCSLVVNLVSLVSLLVSLVSCVVVVVLVVSLVSLVCCCPPRDNPPNVVSVVSSVVSPVVVVVVVD